Protein AF-A0A0Q4P9Y4-F1 (afdb_monomer_lite)

Sequence (167 aa):
MKIGKALPISEVATLMKESERWCYNQEGEGCAWSDIYLDVTDTSATFEIGNAWDDEVNVLFTDQGTFEDNRFICESTIDWLPTLRATRRDDGMPIGGRELWAIRSQMSGNTGPTDCFDYVLKSSDEAAETITLLQRKWTDGATNEAQDATVTIHFDPASAAALTWYF

pLDDT: mean 93.13, std 7.93, range [56.91, 98.62]

Foldseek 3Di:
DDAQDWAQVQVVLVLLVQFQKKAWQDDPLAGQKIWRWDDGDPFKTKIKIWAAPDPWKIKIWIWMFTHPPSFKTKTDLDFRLVRIWMATPPPRHTDDDPRSVVVSVVDDTPPDDIKMWIWGWHDADVVQQKTKIWIFIDDPHDTDPVPIIIMITHNDNVSNVSHDYDD

Secondary structure (DSSP, 8-state):
--TTSEEPHHHHHHHHHH-SEEEET-BTTEESEEEEEEEE-SSEEEEEEEEE-SSSEEEEEEEEEEEETTTEEEE-----GGG-EEEETTT-PEE-HHHHHHHHHHS--S-SPPPEEEEEEEEEETTTTEEEEEEEEEETTEE-GGG-EEEEEE-SHHHHHH-EE--

Structure (mmCIF, N/CA/C/O backbone):
data_AF-A0A0Q4P9Y4-F1
#
_entry.id   AF-A0A0Q4P9Y4-F1
#
loop_
_atom_site.group_PDB
_atom_site.id
_atom_site.type_symbol
_atom_site.label_atom_id
_atom_site.label_alt_id
_atom_site.label_comp_id
_atom_site.label_asym_id
_atom_site.label_entity_id
_atom_site.label_seq_id
_atom_site.pdbx_PDB_ins_code
_atom_site.Cartn_x
_atom_site.Cartn_y
_atom_site.Cartn_z
_atom_site.occupancy
_atom_site.B_iso_or_equiv
_atom_site.auth_seq_id
_atom_site.auth_comp_id
_atom_site.auth_asym_id
_atom_site.auth_atom_id
_atom_site.pdbx_PDB_model_num
ATOM 1 N N . MET A 1 1 ? -11.082 -7.560 15.789 1.00 80.06 1 MET A N 1
ATOM 2 C CA . MET A 1 1 ? -11.756 -6.942 14.627 1.00 80.06 1 MET A CA 1
ATOM 3 C C . MET A 1 1 ? -13.175 -7.491 14.429 1.00 80.06 1 MET A C 1
ATOM 5 O O . MET A 1 1 ? -13.404 -8.672 14.666 1.00 80.06 1 MET A O 1
ATOM 9 N N . LYS A 1 2 ? -14.142 -6.652 14.022 1.00 86.06 2 LYS A N 1
ATOM 10 C CA . LYS A 1 2 ? -15.542 -7.052 13.754 1.00 86.06 2 LYS A CA 1
ATOM 11 C C . LYS A 1 2 ? -15.976 -6.579 12.367 1.00 86.06 2 LYS A C 1
ATOM 13 O O . LYS A 1 2 ? -15.830 -5.402 12.057 1.00 86.06 2 LYS A O 1
ATOM 18 N N . ILE A 1 3 ? -16.556 -7.479 11.573 1.00 93.31 3 ILE A N 1
ATOM 19 C CA . ILE A 1 3 ? -17.045 -7.171 10.221 1.00 93.31 3 ILE A CA 1
ATOM 20 C C . ILE A 1 3 ? -18.073 -6.030 10.254 1.00 93.31 3 ILE A C 1
ATOM 22 O O . ILE A 1 3 ? -18.945 -5.971 11.129 1.00 93.31 3 ILE A O 1
ATOM 26 N N . GLY A 1 4 ? -17.958 -5.115 9.290 1.00 92.19 4 GLY A N 1
ATOM 27 C CA . GLY A 1 4 ? -18.830 -3.956 9.114 1.00 92.19 4 GLY A CA 1
ATOM 28 C C . GLY A 1 4 ? -18.589 -2.829 10.119 1.00 92.19 4 GLY A C 1
ATOM 29 O O . GLY A 1 4 ? -19.385 -1.892 10.184 1.00 92.19 4 GLY A O 1
ATOM 30 N N . LYS A 1 5 ? -17.530 -2.909 10.930 1.00 91.44 5 LYS A N 1
ATOM 31 C CA . LYS A 1 5 ? -17.136 -1.846 11.857 1.00 91.44 5 LYS A CA 1
ATOM 32 C C . LYS A 1 5 ? -15.832 -1.204 11.414 1.00 91.44 5 LYS A C 1
ATOM 34 O O . LYS A 1 5 ? -14.936 -1.891 10.930 1.00 91.44 5 LYS A O 1
ATOM 39 N N . ALA A 1 6 ? -15.772 0.115 11.593 1.00 94.38 6 ALA A N 1
ATOM 40 C CA . ALA A 1 6 ? -14.529 0.853 11.471 1.00 94.38 6 ALA A CA 1
ATOM 41 C C . ALA A 1 6 ? -13.528 0.304 12.493 1.00 94.38 6 ALA A C 1
ATOM 43 O O . ALA A 1 6 ? -13.894 0.065 13.650 1.00 94.38 6 ALA A O 1
ATOM 44 N N . LEU A 1 7 ? -12.308 0.061 12.038 1.00 96.75 7 LEU A N 1
ATOM 45 C CA . LEU A 1 7 ? -11.206 -0.382 12.869 1.00 96.75 7 LEU A CA 1
ATOM 46 C C . LEU A 1 7 ? -10.507 0.840 13.472 1.00 96.75 7 LEU A C 1
ATOM 48 O O . LEU A 1 7 ? -10.358 1.852 12.784 1.00 96.75 7 LEU A O 1
ATOM 52 N N . PRO A 1 8 ? -10.066 0.764 14.737 1.00 97.12 8 PRO A N 1
ATOM 53 C CA . PRO A 1 8 ? -9.105 1.722 15.259 1.00 97.12 8 PRO A CA 1
ATOM 54 C C . PRO A 1 8 ? -7.832 1.697 14.412 1.00 97.12 8 PRO A C 1
ATOM 56 O O . PRO A 1 8 ? -7.373 0.614 14.042 1.00 97.12 8 PRO A O 1
ATOM 59 N N . ILE A 1 9 ? -7.230 2.857 14.146 1.00 97.56 9 ILE A N 1
ATOM 60 C CA . ILE A 1 9 ? -6.011 2.915 13.325 1.00 97.56 9 ILE A CA 1
ATOM 61 C C . ILE A 1 9 ? -4.857 2.138 13.966 1.00 97.56 9 ILE A C 1
ATOM 63 O O . ILE A 1 9 ? -4.016 1.618 13.251 1.00 97.56 9 ILE A O 1
ATOM 67 N N . SER A 1 10 ? -4.846 1.963 15.291 1.00 95.88 10 SER A N 1
ATOM 68 C CA . SER A 1 10 ? -3.874 1.099 15.964 1.00 95.88 10 SER A CA 1
ATOM 69 C C . SER A 1 10 ? -4.015 -0.385 15.597 1.00 95.88 10 SER A C 1
ATOM 71 O O . SER A 1 10 ? -3.003 -1.069 15.472 1.00 95.88 10 SER A O 1
ATOM 73 N N . GLU A 1 11 ? -5.238 -0.889 15.383 1.00 97.06 11 GLU A N 1
ATOM 74 C CA . GLU A 1 11 ? -5.454 -2.254 14.872 1.00 97.06 11 GLU A CA 1
ATOM 75 C C . GLU A 1 11 ? -5.018 -2.345 13.405 1.00 97.06 11 GLU A C 1
ATOM 77 O O . GLU A 1 11 ? -4.380 -3.316 13.009 1.00 97.06 11 GLU A O 1
ATOM 82 N N . VAL A 1 12 ? -5.311 -1.312 12.610 1.00 97.94 12 VAL A N 1
ATOM 83 C CA . VAL A 1 12 ? -4.866 -1.221 11.211 1.00 97.94 12 VAL A CA 1
ATOM 84 C C . VAL A 1 12 ? -3.337 -1.172 11.129 1.00 97.94 12 VAL A C 1
ATOM 86 O O . VAL A 1 12 ? -2.758 -1.862 10.301 1.00 97.94 12 VAL A O 1
ATOM 89 N N . ALA A 1 13 ? -2.671 -0.450 12.031 1.00 97.75 13 ALA A N 1
ATOM 90 C CA . ALA A 1 13 ? -1.216 -0.377 12.118 1.00 97.75 13 ALA A CA 1
ATOM 91 C C . ALA A 1 13 ? -0.579 -1.742 12.412 1.00 97.75 13 ALA A C 1
ATOM 93 O O . ALA A 1 13 ? 0.516 -2.019 11.932 1.00 97.75 13 ALA A O 1
ATOM 94 N N . THR A 1 14 ? -1.252 -2.623 13.161 1.00 97.69 14 THR A N 1
ATOM 95 C CA . THR A 1 14 ? -0.818 -4.023 13.277 1.00 97.69 14 THR A CA 1
ATOM 96 C C . THR A 1 14 ? -0.900 -4.734 11.930 1.00 97.69 14 THR A C 1
ATOM 98 O O . THR A 1 14 ? 0.054 -5.398 11.550 1.00 97.69 14 THR A O 1
ATOM 101 N N . LEU A 1 15 ? -1.986 -4.559 11.170 1.00 97.94 15 LEU A N 1
ATOM 102 C CA . LEU A 1 15 ? -2.095 -5.156 9.834 1.00 97.94 15 LEU A CA 1
ATOM 103 C C . LEU A 1 15 ? -1.012 -4.630 8.885 1.00 97.94 15 LEU A C 1
ATOM 105 O O . LEU A 1 15 ? -0.429 -5.418 8.157 1.00 97.94 15 LEU A O 1
ATOM 109 N N . MET A 1 16 ? -0.714 -3.329 8.933 1.00 98.31 16 MET A N 1
ATOM 110 C CA . MET A 1 16 ? 0.356 -2.702 8.149 1.00 98.31 16 MET A CA 1
ATOM 111 C C . MET A 1 16 ? 1.725 -3.331 8.447 1.00 98.31 16 MET A C 1
ATOM 113 O O . MET A 1 16 ? 2.488 -3.591 7.526 1.00 98.31 16 MET A O 1
ATOM 117 N N . LYS A 1 17 ? 2.034 -3.591 9.726 1.00 98.06 17 LYS A N 1
ATOM 118 C CA . LYS A 1 17 ? 3.319 -4.172 10.162 1.00 98.06 17 LYS A CA 1
ATOM 119 C C . LYS A 1 17 ? 3.520 -5.616 9.717 1.00 98.06 17 LYS A C 1
ATOM 121 O O . LYS A 1 17 ? 4.647 -6.009 9.450 1.00 98.06 17 LYS A O 1
ATOM 126 N N . GLU A 1 18 ? 2.446 -6.396 9.711 1.00 97.31 18 GLU A N 1
ATOM 127 C CA . GLU A 1 18 ? 2.510 -7.843 9.485 1.00 97.31 18 GLU A CA 1
ATOM 128 C C . GLU A 1 18 ? 2.240 -8.226 8.023 1.00 97.31 18 GLU A C 1
ATOM 130 O O . GLU A 1 18 ? 2.424 -9.377 7.646 1.00 97.31 18 GLU A O 1
ATOM 135 N N . SER A 1 19 ? 1.759 -7.291 7.201 1.00 98.06 19 SER A N 1
ATOM 136 C CA . SER A 1 19 ? 1.422 -7.550 5.802 1.00 98.06 19 SER A CA 1
ATOM 137 C C . SER A 1 19 ? 2.633 -7.502 4.883 1.00 98.06 19 SER A C 1
ATOM 139 O O . SER A 1 19 ? 3.489 -6.632 5.024 1.00 98.06 19 SER A O 1
ATOM 141 N N . GLU A 1 20 ? 2.602 -8.330 3.846 1.00 98.38 20 GLU A N 1
ATOM 142 C CA . GLU A 1 20 ? 3.558 -8.282 2.741 1.00 98.38 20 GLU A CA 1
ATOM 143 C C . GLU A 1 20 ? 3.158 -7.221 1.709 1.00 98.38 20 GLU A C 1
ATOM 145 O O . GLU A 1 20 ? 4.003 -6.491 1.191 1.00 98.38 20 GLU A O 1
ATOM 150 N N . ARG A 1 21 ? 1.856 -7.114 1.398 1.00 98.38 21 ARG A N 1
ATOM 151 C CA . ARG A 1 21 ? 1.352 -6.149 0.411 1.00 98.38 21 ARG A CA 1
ATOM 152 C C . ARG A 1 21 ? -0.133 -5.863 0.565 1.00 98.38 21 ARG A C 1
ATOM 154 O O . ARG A 1 21 ? -0.930 -6.756 0.848 1.00 98.38 21 ARG A O 1
ATOM 161 N N . TRP A 1 22 ? -0.511 -4.617 0.318 1.00 98.62 22 TRP A N 1
ATOM 162 C CA . TRP A 1 22 ? -1.899 -4.173 0.233 1.00 98.62 22 TRP A CA 1
ATOM 163 C C . TRP A 1 22 ? -2.245 -3.959 -1.235 1.00 98.62 22 TRP A C 1
ATOM 165 O O . TRP A 1 22 ? -1.566 -3.202 -1.918 1.00 98.62 22 TRP A O 1
ATOM 175 N N . CYS A 1 23 ? -3.274 -4.638 -1.731 1.00 98.56 23 CYS A N 1
ATOM 176 C CA . CYS A 1 23 ? -3.737 -4.564 -3.112 1.00 98.56 23 CYS A CA 1
ATOM 177 C C . CYS A 1 23 ? -5.072 -3.824 -3.162 1.00 98.56 23 CYS A C 1
ATOM 179 O O . CYS A 1 23 ? -6.063 -4.270 -2.575 1.00 98.56 23 CYS A O 1
ATOM 181 N N . TYR A 1 24 ? -5.106 -2.692 -3.855 1.00 98.25 24 TYR A N 1
ATOM 182 C CA . TYR A 1 24 ? -6.295 -1.858 -3.944 1.00 98.25 24 TYR A CA 1
ATOM 183 C C . TYR A 1 24 ? -7.094 -2.183 -5.199 1.00 98.25 24 TYR A C 1
ATOM 185 O O . TYR A 1 24 ? -6.531 -2.326 -6.285 1.00 98.25 24 T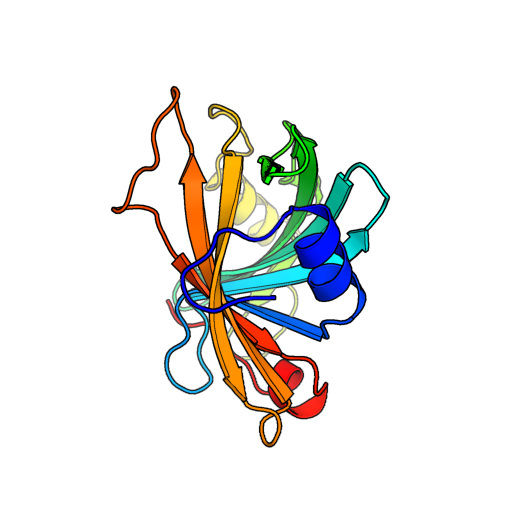YR A O 1
ATOM 193 N N . ASN A 1 25 ? -8.413 -2.281 -5.024 1.00 97.75 25 ASN A N 1
ATOM 194 C CA . ASN A 1 25 ? -9.392 -2.633 -6.052 1.00 97.75 25 ASN A CA 1
ATOM 195 C C . ASN A 1 25 ? -8.963 -3.869 -6.853 1.00 97.75 25 ASN A C 1
ATOM 197 O O . ASN A 1 25 ? -8.910 -3.855 -8.075 1.00 97.75 25 ASN A O 1
ATOM 201 N N . GLN A 1 26 ? -8.609 -4.933 -6.135 1.00 97.75 26 GLN A N 1
ATOM 202 C CA . GLN A 1 26 ? -8.062 -6.141 -6.735 1.00 97.75 26 GLN A CA 1
ATOM 203 C C . GLN A 1 26 ? -9.035 -6.822 -7.711 1.00 97.75 26 GLN A C 1
ATOM 205 O O . GLN A 1 26 ? -10.180 -7.117 -7.362 1.00 97.75 26 GLN A O 1
ATOM 210 N N . GLU A 1 27 ? -8.524 -7.181 -8.888 1.00 96.69 27 GLU A N 1
ATOM 211 C CA . GLU A 1 27 ? -9.189 -8.005 -9.896 1.00 96.69 27 GLU A CA 1
ATOM 212 C C . GLU A 1 27 ? -8.314 -9.222 -10.231 1.00 96.69 27 GLU A C 1
ATOM 214 O O . GLU A 1 27 ? -7.328 -9.136 -10.965 1.00 96.69 27 GLU A O 1
ATOM 219 N N . GLY A 1 28 ? -8.653 -10.387 -9.670 1.00 94.62 28 GLY A N 1
ATOM 220 C CA . GLY A 1 28 ? -7.802 -11.575 -9.784 1.00 94.62 28 GLY A CA 1
ATOM 221 C C . GLY A 1 28 ? -6.443 -11.339 -9.119 1.00 94.62 28 GLY A C 1
ATOM 222 O O . GLY A 1 28 ? -6.386 -11.110 -7.915 1.00 94.62 28 GLY A O 1
ATOM 223 N N . GLU A 1 29 ? -5.362 -11.385 -9.895 1.00 95.00 29 GLU A N 1
ATOM 224 C CA . GLU A 1 29 ? -3.993 -11.075 -9.441 1.00 95.00 29 GLU A CA 1
ATOM 225 C C . GLU A 1 29 ? -3.572 -9.627 -9.767 1.00 95.00 29 GLU A C 1
ATOM 227 O O . GLU A 1 29 ? -2.421 -9.253 -9.557 1.00 95.00 29 GLU A O 1
ATOM 232 N N . GLY A 1 30 ? -4.471 -8.807 -10.318 1.00 96.56 30 GLY A N 1
ATOM 233 C CA . GLY A 1 30 ? -4.202 -7.411 -10.656 1.00 96.56 30 GLY A CA 1
ATOM 234 C C . GLY A 1 30 ? -4.649 -6.445 -9.559 1.00 96.56 30 GLY A C 1
ATOM 235 O O . GLY A 1 30 ? -5.759 -6.562 -9.050 1.00 96.56 30 GLY A O 1
ATOM 236 N N . CYS A 1 31 ? -3.816 -5.458 -9.244 1.00 97.94 31 CYS A N 1
ATOM 237 C CA . CYS A 1 31 ? -4.126 -4.326 -8.372 1.00 97.94 31 CYS A CA 1
ATOM 238 C C . CYS A 1 31 ? -4.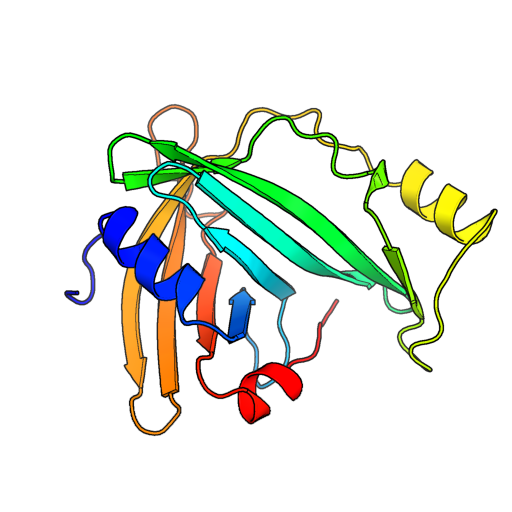211 -3.032 -9.188 1.00 97.94 31 CYS A C 1
ATOM 240 O O . CYS A 1 31 ? -3.378 -2.821 -10.074 1.00 97.94 31 CYS A O 1
ATOM 242 N N . ALA A 1 32 ? -5.128 -2.127 -8.839 1.00 96.88 32 ALA A N 1
ATOM 243 C CA . ALA A 1 32 ? -5.112 -0.764 -9.380 1.00 96.88 32 ALA A CA 1
ATOM 244 C C . ALA A 1 32 ? -3.846 -0.023 -8.920 1.00 96.88 32 ALA A C 1
ATOM 246 O O . ALA A 1 32 ? -3.122 0.587 -9.702 1.00 96.88 32 ALA A O 1
ATOM 247 N N . TRP A 1 33 ? -3.555 -0.132 -7.626 1.00 97.12 33 TRP A N 1
ATOM 248 C CA . TRP A 1 33 ? -2.295 0.250 -7.002 1.00 97.12 33 TRP A CA 1
ATOM 249 C C . TRP A 1 33 ? -2.053 -0.644 -5.791 1.00 97.12 33 TRP A C 1
ATOM 251 O O . TRP A 1 33 ? -2.914 -1.434 -5.388 1.00 97.12 33 TRP A O 1
ATOM 261 N N . SER A 1 34 ? -0.862 -0.552 -5.221 1.00 98.06 34 SER A N 1
ATOM 262 C CA . SER A 1 34 ? -0.505 -1.322 -4.043 1.00 98.06 34 SER A CA 1
ATOM 263 C C . SER A 1 34 ? 0.371 -0.545 -3.091 1.00 98.06 34 SER A C 1
ATOM 265 O O . SER A 1 34 ? 1.252 0.172 -3.564 1.00 98.06 34 SER A O 1
ATOM 267 N N . ASP A 1 35 ? 0.230 -0.842 -1.803 1.00 98.06 35 ASP A N 1
ATOM 268 C CA . ASP A 1 35 ? 1.111 -0.316 -0.768 1.00 98.06 35 ASP A CA 1
ATOM 269 C C . ASP A 1 35 ? 1.939 -1.436 -0.139 1.00 98.06 35 ASP A C 1
ATOM 271 O O . ASP A 1 35 ? 1.451 -2.549 0.094 1.00 98.06 35 ASP A O 1
ATOM 275 N N . ILE A 1 36 ? 3.190 -1.117 0.172 1.00 98.25 36 ILE A N 1
ATOM 276 C CA . ILE A 1 36 ? 4.064 -1.911 1.036 1.00 98.25 36 ILE A CA 1
ATOM 277 C C . ILE A 1 36 ? 4.507 -1.005 2.180 1.00 98.25 36 ILE A C 1
ATOM 279 O O . ILE A 1 36 ? 5.168 0.012 1.962 1.00 98.25 36 ILE A O 1
ATOM 283 N N . TYR A 1 37 ? 4.140 -1.359 3.409 1.00 97.94 37 TYR A N 1
ATOM 284 C CA . TYR A 1 37 ? 4.495 -0.578 4.589 1.00 97.94 37 TYR A CA 1
ATOM 285 C C . TYR A 1 37 ? 5.945 -0.857 4.992 1.00 97.94 37 TYR A C 1
ATOM 287 O O . TYR A 1 37 ? 6.323 -1.989 5.275 1.00 97.94 37 TYR A O 1
ATOM 295 N N . LEU A 1 38 ? 6.768 0.192 4.990 1.00 97.12 38 LEU A N 1
ATOM 296 C CA . LEU A 1 38 ? 8.218 0.111 5.189 1.00 97.12 38 LEU A CA 1
ATOM 297 C C . LEU A 1 38 ? 8.618 0.344 6.649 1.00 97.12 38 LEU A C 1
ATOM 299 O O . LEU A 1 38 ? 9.560 -0.268 7.146 1.00 97.12 38 LEU A O 1
ATOM 303 N N . ASP A 1 39 ? 7.918 1.258 7.319 1.00 97.75 39 ASP A N 1
ATOM 304 C CA . ASP A 1 39 ? 8.089 1.557 8.739 1.00 97.75 39 ASP A CA 1
ATOM 305 C C . ASP A 1 39 ? 6.753 2.019 9.320 1.00 97.75 39 ASP A C 1
ATOM 307 O O . ASP A 1 39 ? 6.082 2.876 8.744 1.00 97.75 39 ASP A O 1
ATOM 311 N N . VAL A 1 40 ? 6.356 1.460 10.459 1.00 97.88 40 VAL A N 1
ATOM 312 C CA . VAL A 1 40 ? 5.091 1.788 11.122 1.00 97.88 40 VAL A CA 1
ATOM 313 C C . VAL A 1 40 ? 5.370 2.019 12.599 1.00 97.88 40 VAL A C 1
ATOM 315 O O . VAL A 1 40 ? 5.740 1.107 13.343 1.00 97.88 40 VAL A O 1
ATOM 318 N N . THR A 1 41 ? 5.149 3.248 13.042 1.00 96.56 41 THR A N 1
ATOM 319 C CA . THR A 1 41 ? 5.303 3.656 14.438 1.00 96.56 41 THR A CA 1
ATOM 320 C C . THR A 1 41 ? 3.947 3.654 15.148 1.00 96.56 41 THR A C 1
ATOM 322 O O . THR A 1 41 ? 2.950 3.163 14.620 1.00 96.56 41 THR A O 1
ATOM 325 N N . ASP A 1 42 ? 3.892 4.193 16.365 1.00 94.38 42 ASP A N 1
ATOM 326 C CA . ASP A 1 42 ? 2.627 4.375 17.084 1.00 94.38 42 ASP A CA 1
ATOM 327 C C . ASP A 1 42 ? 1.808 5.561 16.546 1.00 94.38 42 ASP A C 1
ATOM 329 O O . ASP A 1 42 ? 0.624 5.680 16.853 1.00 94.38 42 ASP A O 1
ATOM 333 N N . THR A 1 43 ? 2.424 6.448 15.756 1.00 95.75 43 THR A N 1
ATOM 334 C CA . THR A 1 43 ? 1.807 7.706 15.304 1.00 95.75 43 THR A CA 1
ATOM 335 C C . THR A 1 43 ? 1.878 7.926 13.799 1.00 95.75 43 THR A C 1
ATOM 337 O O . THR A 1 43 ? 1.392 8.944 13.319 1.00 95.75 43 THR A O 1
ATOM 340 N N . SER A 1 44 ? 2.523 7.046 13.041 1.00 96.50 44 SER A N 1
ATOM 341 C CA . SER A 1 44 ? 2.711 7.232 11.603 1.00 96.50 44 SER A CA 1
ATOM 342 C C . SER A 1 44 ? 3.066 5.933 10.897 1.00 96.50 44 SER A C 1
ATOM 344 O O . SER A 1 44 ? 3.505 4.968 11.525 1.00 96.50 44 SER A O 1
ATOM 346 N N . ALA A 1 45 ? 2.939 5.950 9.576 1.00 97.50 45 ALA A N 1
ATOM 347 C CA . ALA A 1 45 ? 3.436 4.909 8.697 1.00 97.50 45 ALA A CA 1
ATOM 348 C C . ALA A 1 45 ? 4.131 5.528 7.482 1.00 97.50 45 ALA A C 1
ATOM 350 O O . ALA A 1 45 ? 3.643 6.506 6.922 1.00 97.50 45 ALA A O 1
ATOM 351 N N . THR A 1 46 ? 5.251 4.942 7.077 1.00 96.88 46 THR A N 1
ATOM 352 C CA . THR A 1 46 ? 5.932 5.200 5.805 1.00 96.88 46 THR A CA 1
ATOM 353 C C . THR A 1 46 ? 5.702 3.998 4.904 1.00 96.88 46 THR A C 1
ATOM 355 O O . THR A 1 46 ? 5.890 2.860 5.341 1.00 96.88 46 THR A O 1
ATOM 358 N N . PHE A 1 47 ? 5.302 4.230 3.661 1.00 96.81 47 PHE A N 1
ATOM 359 C CA . PHE A 1 47 ? 4.920 3.167 2.738 1.00 96.81 47 PHE A CA 1
ATOM 360 C C . PHE A 1 47 ? 5.359 3.476 1.310 1.00 96.81 47 PHE A C 1
ATOM 362 O O . PHE A 1 47 ? 5.490 4.629 0.908 1.00 96.81 47 PHE A O 1
ATOM 369 N N . GLU A 1 48 ? 5.640 2.425 0.551 1.00 97.00 48 GLU A N 1
ATOM 370 C CA . GLU A 1 48 ? 5.873 2.492 -0.885 1.00 97.00 48 GLU A CA 1
ATOM 371 C C . GLU A 1 48 ? 4.554 2.243 -1.611 1.00 97.00 48 GLU A C 1
ATOM 373 O O . GLU A 1 48 ? 3.957 1.185 -1.434 1.00 97.00 48 GLU A O 1
ATOM 378 N N . ILE A 1 49 ? 4.134 3.201 -2.433 1.00 95.88 49 ILE A N 1
ATOM 379 C CA . ILE A 1 49 ? 3.018 3.058 -3.364 1.00 95.88 49 ILE A CA 1
ATOM 380 C C . ILE A 1 49 ? 3.587 2.629 -4.712 1.00 95.88 49 ILE A C 1
ATOM 382 O O . ILE A 1 49 ? 4.585 3.186 -5.178 1.00 95.88 49 ILE A O 1
ATOM 386 N N . GLY A 1 50 ? 2.940 1.663 -5.359 1.00 96.31 50 GLY A N 1
ATOM 387 C CA . GLY A 1 50 ? 3.233 1.283 -6.736 1.00 96.31 50 GLY A CA 1
ATOM 388 C C . GLY A 1 50 ? 1.975 1.080 -7.570 1.00 96.31 50 GLY A C 1
ATOM 389 O O . GLY A 1 50 ? 0.976 0.559 -7.071 1.00 96.31 50 GLY A O 1
ATOM 390 N N . ASN A 1 51 ? 2.034 1.469 -8.843 1.00 95.81 51 ASN A N 1
ATOM 391 C CA . ASN A 1 51 ? 0.944 1.314 -9.807 1.00 95.81 51 ASN A CA 1
ATOM 392 C C . ASN A 1 51 ? 1.451 1.295 -11.259 1.00 95.81 51 ASN A C 1
ATOM 394 O O . ASN A 1 51 ? 2.588 1.683 -11.552 1.00 95.81 51 ASN A O 1
ATOM 398 N N . ALA A 1 52 ? 0.578 0.881 -12.181 1.00 95.62 52 ALA A N 1
ATOM 399 C CA . ALA A 1 52 ? 0.768 1.133 -13.605 1.00 95.62 52 ALA A CA 1
ATOM 400 C C . ALA A 1 52 ? 0.521 2.625 -13.872 1.00 95.62 52 ALA A C 1
ATOM 402 O O . ALA A 1 52 ? -0.546 3.142 -13.538 1.00 95.62 52 ALA A O 1
ATOM 403 N N . TRP A 1 53 ? 1.510 3.333 -14.415 1.00 93.50 53 TRP A N 1
ATOM 404 C CA . TRP A 1 53 ? 1.341 4.732 -14.815 1.00 93.50 53 TRP A CA 1
ATOM 405 C C . TRP A 1 53 ? 0.631 4.843 -16.161 1.00 93.50 53 TRP A C 1
ATOM 407 O O . TRP A 1 53 ? -0.239 5.691 -16.334 1.00 93.50 53 TRP A O 1
ATOM 417 N N . ASP A 1 54 ? 1.015 3.971 -17.087 1.00 93.25 54 ASP A N 1
ATOM 418 C CA . ASP A 1 54 ? 0.414 3.782 -18.399 1.00 93.25 54 ASP A CA 1
ATOM 419 C C . ASP A 1 54 ? 0.651 2.332 -18.867 1.00 93.25 54 ASP A C 1
ATOM 421 O O . ASP A 1 54 ? 1.113 1.477 -18.101 1.00 93.25 54 ASP A O 1
ATOM 425 N N . ASP A 1 55 ? 0.333 2.047 -20.131 1.00 93.81 55 ASP A N 1
ATOM 426 C CA . ASP A 1 55 ? 0.503 0.724 -20.739 1.00 93.81 55 ASP A CA 1
ATOM 427 C C . ASP A 1 55 ? 1.970 0.245 -20.775 1.00 93.81 55 ASP A C 1
ATOM 429 O O . ASP A 1 55 ? 2.224 -0.962 -20.827 1.00 93.81 55 ASP A O 1
ATOM 433 N N . GLU A 1 56 ? 2.942 1.160 -20.721 1.00 95.62 56 GLU A N 1
ATOM 434 C CA . GLU A 1 56 ? 4.373 0.892 -20.901 1.00 95.62 56 GLU A CA 1
ATOM 435 C C . GLU A 1 56 ? 5.177 1.001 -19.595 1.00 95.62 56 GLU A C 1
ATOM 437 O O . GLU A 1 56 ? 6.229 0.368 -19.461 1.00 95.62 56 GLU A O 1
ATOM 442 N N . VAL A 1 57 ? 4.695 1.770 -18.616 1.00 96.75 57 VAL A N 1
ATOM 443 C CA . VAL A 1 57 ? 5.471 2.193 -17.448 1.00 96.75 57 VAL A CA 1
ATOM 444 C C . VAL A 1 57 ? 4.778 1.840 -16.137 1.00 96.75 57 VAL A C 1
ATOM 446 O O . VAL A 1 57 ? 3.612 2.152 -15.903 1.00 96.75 57 VAL A O 1
ATOM 449 N N . ASN A 1 58 ? 5.548 1.254 -15.224 1.00 97.06 58 ASN A N 1
ATOM 450 C CA . ASN A 1 58 ? 5.216 1.186 -13.807 1.00 97.06 58 ASN A CA 1
ATOM 451 C C . ASN A 1 58 ? 5.944 2.282 -13.044 1.00 97.06 58 ASN A C 1
ATOM 453 O O . ASN A 1 58 ? 7.093 2.608 -13.355 1.00 97.06 58 ASN A O 1
ATOM 457 N N . VAL A 1 59 ? 5.307 2.787 -11.995 1.00 96.25 59 VAL A N 1
ATOM 458 C CA . VAL A 1 59 ? 5.898 3.764 -11.083 1.00 96.25 59 VAL A CA 1
ATOM 459 C C . VAL A 1 59 ? 5.820 3.276 -9.648 1.00 96.25 59 VAL A C 1
ATOM 461 O O . VAL A 1 59 ? 4.873 2.593 -9.267 1.00 96.25 59 VAL A O 1
ATOM 464 N N . LEU A 1 60 ? 6.840 3.628 -8.864 1.00 96.38 60 LEU A N 1
ATOM 465 C CA . LEU A 1 60 ? 6.887 3.396 -7.426 1.00 96.38 60 LEU A CA 1
ATOM 466 C C . LEU A 1 60 ? 7.429 4.635 -6.722 1.00 96.38 60 LEU A C 1
ATOM 468 O O . LEU A 1 60 ? 8.432 5.203 -7.158 1.00 96.38 60 LEU A O 1
ATOM 472 N N . PHE A 1 61 ? 6.831 5.031 -5.611 1.00 94.94 61 PHE A N 1
ATOM 473 C CA . PHE A 1 61 ? 7.283 6.163 -4.804 1.00 94.94 61 PHE A CA 1
ATOM 474 C C . PHE A 1 61 ? 6.964 5.923 -3.333 1.00 94.94 61 PHE A C 1
ATOM 476 O O . PHE A 1 61 ? 6.145 5.078 -2.993 1.00 94.94 61 PHE A O 1
ATOM 483 N N . THR A 1 62 ? 7.658 6.627 -2.449 1.00 94.69 62 THR A N 1
ATOM 484 C CA . THR A 1 62 ? 7.440 6.537 -1.008 1.00 94.69 62 THR A CA 1
ATOM 485 C C . THR A 1 62 ? 6.608 7.718 -0.548 1.00 94.69 62 THR A C 1
ATOM 487 O O . THR A 1 62 ? 6.934 8.862 -0.866 1.00 94.69 62 THR A O 1
ATOM 490 N N . ASP A 1 63 ? 5.583 7.422 0.238 1.00 92.50 63 ASP A N 1
ATOM 491 C CA . ASP A 1 63 ? 4.767 8.402 0.938 1.00 92.50 63 ASP A CA 1
ATOM 492 C C . ASP A 1 63 ? 4.726 8.085 2.442 1.00 92.50 63 ASP A C 1
ATOM 494 O O . ASP A 1 63 ? 5.273 7.085 2.926 1.00 92.50 63 ASP A O 1
ATOM 498 N N . GLN A 1 64 ? 4.121 8.982 3.206 1.00 93.88 64 GLN A N 1
ATOM 499 C CA . GLN A 1 64 ? 3.990 8.883 4.643 1.00 93.88 64 GLN A CA 1
ATOM 500 C C . GLN A 1 64 ? 2.613 9.374 5.080 1.00 93.88 64 GLN A C 1
ATOM 502 O O . GLN A 1 64 ? 2.125 10.395 4.605 1.00 93.88 64 GLN A O 1
ATOM 507 N N . GLY A 1 65 ? 2.029 8.698 6.065 1.00 93.75 65 GLY A N 1
ATOM 508 C CA . GLY A 1 65 ? 0.807 9.124 6.734 1.00 93.75 65 GLY A CA 1
ATOM 509 C C . GLY A 1 65 ? 0.978 9.246 8.247 1.00 93.75 65 GLY A C 1
ATOM 510 O O . GLY A 1 65 ? 1.758 8.516 8.862 1.00 93.75 65 GLY A O 1
ATOM 511 N N . THR A 1 66 ? 0.239 10.171 8.855 1.00 95.44 66 THR A N 1
ATOM 512 C CA . THR A 1 66 ? 0.160 10.365 10.312 1.00 95.44 66 THR A CA 1
ATOM 513 C C . THR A 1 66 ? -1.134 9.764 10.842 1.00 95.44 66 THR A C 1
ATOM 515 O O . THR A 1 66 ? -2.181 9.881 10.213 1.00 95.44 66 THR A O 1
ATOM 518 N N . PHE A 1 67 ? -1.074 9.107 11.996 1.00 96.06 67 PHE A N 1
ATOM 519 C CA . PHE A 1 67 ? -2.246 8.544 12.653 1.00 96.06 67 PHE A CA 1
ATOM 520 C C . PHE A 1 67 ? -2.945 9.595 13.511 1.00 96.06 67 PHE A C 1
ATOM 522 O O . PHE A 1 67 ? -2.331 10.196 14.393 1.00 96.06 67 PHE A O 1
ATOM 529 N N . GLU A 1 68 ? -4.247 9.770 13.296 1.00 94.44 68 GLU A N 1
ATOM 530 C CA . GLU A 1 68 ? -5.059 10.775 13.984 1.00 94.44 68 GLU A CA 1
ATOM 531 C C . GLU A 1 68 ? -6.293 10.156 14.644 1.00 94.44 68 GLU A C 1
ATOM 533 O O . GLU A 1 68 ? -6.912 9.226 14.116 1.00 94.44 68 GLU A O 1
ATOM 538 N N . ASP A 1 69 ? -6.639 10.662 15.832 1.00 93.69 69 ASP A N 1
ATOM 539 C CA . ASP A 1 69 ? -7.838 10.302 16.606 1.00 93.69 69 ASP A CA 1
ATOM 540 C C . ASP A 1 69 ? -8.054 8.793 16.825 1.00 93.69 69 ASP A C 1
ATOM 542 O O . ASP A 1 69 ? -9.175 8.324 17.038 1.00 93.69 69 ASP A O 1
ATOM 546 N N . ASN A 1 70 ? -6.969 8.012 16.762 1.00 95.19 70 ASN A N 1
ATOM 547 C CA . ASN A 1 70 ? -6.986 6.550 16.725 1.00 95.19 70 ASN A CA 1
ATOM 548 C C . ASN A 1 70 ? -7.956 5.973 15.669 1.00 95.19 70 ASN A C 1
ATOM 550 O O . ASN A 1 70 ? -8.530 4.895 15.842 1.00 95.19 70 ASN A O 1
ATOM 554 N N . ARG A 1 71 ? -8.179 6.708 14.582 1.00 94.31 71 ARG A N 1
ATOM 555 C CA . ARG A 1 71 ? -9.192 6.395 13.576 1.00 94.31 71 ARG A CA 1
ATOM 556 C C . ARG A 1 71 ? -8.666 6.529 12.159 1.00 94.31 71 ARG A C 1
ATOM 558 O O . ARG A 1 71 ? -9.013 5.695 11.329 1.00 94.31 71 ARG A O 1
ATOM 565 N N . PHE A 1 72 ? -7.866 7.554 11.900 1.00 95.19 72 PHE A N 1
ATOM 566 C CA . PHE A 1 72 ? -7.444 7.899 10.553 1.00 95.19 72 PHE A CA 1
ATOM 567 C C . PHE A 1 72 ? -5.948 7.693 10.362 1.00 95.19 72 PHE A C 1
ATOM 569 O O . PHE A 1 72 ? -5.177 7.883 11.301 1.00 95.19 72 PHE A O 1
ATOM 576 N N . ILE A 1 73 ? -5.552 7.372 9.134 1.00 95.44 73 ILE A N 1
ATOM 577 C CA . ILE A 1 73 ? -4.241 7.734 8.595 1.00 95.44 73 ILE A CA 1
ATOM 578 C C . ILE A 1 73 ? -4.448 8.909 7.641 1.00 95.44 73 ILE A C 1
ATOM 580 O O . ILE A 1 73 ? -5.295 8.834 6.756 1.00 95.44 73 ILE A O 1
ATOM 584 N N . CYS A 1 74 ? -3.708 9.990 7.842 1.00 93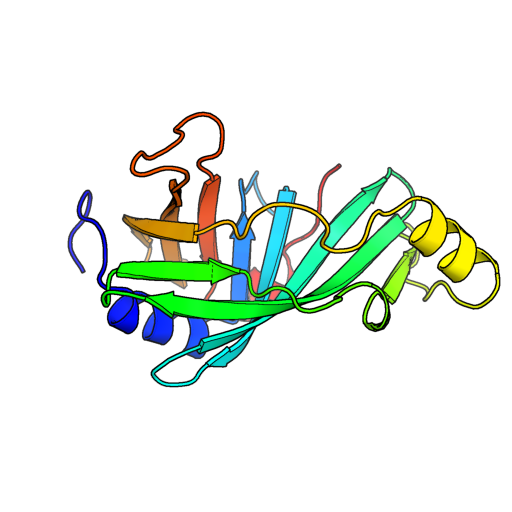.38 74 CYS A N 1
ATOM 585 C CA . CYS A 1 74 ? -3.752 11.185 7.010 1.00 93.38 74 CYS A CA 1
ATOM 586 C C . CYS A 1 74 ? -2.432 11.341 6.266 1.00 93.38 74 CYS A C 1
ATOM 588 O O . CYS A 1 74 ? -1.379 11.403 6.905 1.00 93.38 74 CYS A O 1
ATOM 590 N N . GLU A 1 75 ? -2.483 11.383 4.936 1.00 88.75 75 GLU A N 1
ATOM 591 C CA . GLU A 1 75 ? -1.312 11.573 4.083 1.00 88.75 75 GLU A CA 1
ATOM 592 C C . GLU A 1 75 ? -0.599 12.881 4.425 1.00 88.75 75 GLU A C 1
ATOM 594 O O . GLU A 1 75 ? -1.183 13.960 4.573 1.00 88.75 75 GLU A O 1
ATOM 599 N N . SER A 1 76 ? 0.707 12.775 4.605 1.00 80.94 76 SER A N 1
ATOM 600 C CA . SER A 1 76 ? 1.546 13.906 4.952 1.00 80.94 76 SER A CA 1
ATOM 601 C C . SER A 1 76 ? 1.843 14.758 3.719 1.00 80.94 76 SER A C 1
ATOM 603 O O . SER A 1 76 ? 1.746 14.321 2.577 1.00 80.94 76 SER A O 1
ATOM 605 N N . THR A 1 77 ? 2.276 15.997 3.938 1.00 71.31 77 THR A N 1
ATOM 606 C CA . THR A 1 77 ? 2.692 16.898 2.854 1.00 71.31 77 THR A CA 1
ATOM 607 C C . THR A 1 77 ? 4.105 16.585 2.344 1.00 71.31 77 THR A C 1
ATOM 609 O O . THR A 1 77 ? 4.822 17.506 1.943 1.00 71.31 77 THR A O 1
ATOM 612 N N . ILE A 1 78 ? 4.573 15.336 2.451 1.00 76.69 78 ILE A N 1
ATOM 613 C CA . ILE A 1 78 ? 5.896 14.968 1.950 1.00 76.69 78 ILE A CA 1
ATOM 614 C C . ILE A 1 78 ? 5.897 15.094 0.427 1.00 76.69 78 ILE A C 1
ATOM 616 O O . ILE A 1 78 ? 4.965 14.678 -0.262 1.00 76.69 78 ILE A O 1
ATOM 620 N N . ASP A 1 79 ? 6.959 15.693 -0.108 1.00 82.38 79 ASP A N 1
ATOM 621 C CA . ASP A 1 79 ? 7.195 15.646 -1.543 1.00 82.38 79 ASP A CA 1
ATOM 622 C C . ASP A 1 79 ? 7.720 14.250 -1.885 1.00 82.38 79 ASP A C 1
ATOM 624 O O . ASP A 1 79 ? 8.888 13.935 -1.644 1.00 82.38 79 ASP A O 1
ATOM 628 N N . TRP A 1 80 ? 6.836 13.395 -2.397 1.00 88.38 80 TRP A N 1
ATOM 629 C CA . TRP A 1 80 ? 7.161 12.034 -2.819 1.00 88.38 80 TRP A CA 1
ATOM 630 C C . TRP A 1 80 ? 7.897 12.000 -4.165 1.00 88.38 80 TRP A C 1
ATOM 632 O O . TRP A 1 80 ? 8.582 11.020 -4.474 1.00 88.38 80 TRP A O 1
ATOM 642 N N . LEU A 1 81 ? 7.831 13.070 -4.967 1.00 89.31 81 LEU A N 1
ATOM 643 C CA . LEU A 1 81 ? 8.369 13.107 -6.330 1.00 89.31 81 LEU A CA 1
ATOM 644 C C . LEU A 1 81 ? 9.879 12.795 -6.423 1.00 89.31 81 LEU A C 1
ATOM 646 O O . LEU A 1 81 ? 10.293 12.097 -7.358 1.00 89.31 81 LEU A O 1
ATOM 650 N N . PRO A 1 82 ? 10.740 13.223 -5.475 1.00 90.62 82 PRO A N 1
ATOM 651 C CA . PRO A 1 82 ? 12.146 12.831 -5.443 1.00 90.62 82 PRO A CA 1
ATOM 652 C C . PRO A 1 82 ? 12.366 11.319 -5.313 1.00 90.62 82 PRO A C 1
ATOM 654 O O . PRO A 1 82 ? 13.359 10.811 -5.846 1.00 90.62 82 PRO A O 1
ATOM 657 N N . THR A 1 83 ? 11.448 10.607 -4.653 1.00 93.06 83 THR A N 1
ATOM 658 C CA . THR A 1 83 ? 11.518 9.154 -4.412 1.00 93.06 83 THR A CA 1
ATOM 659 C C . THR A 1 83 ? 10.989 8.319 -5.581 1.00 93.06 83 THR A C 1
ATOM 661 O O . THR A 1 83 ? 11.233 7.112 -5.624 1.00 93.06 83 THR A O 1
ATOM 664 N N . LEU A 1 84 ? 10.324 8.959 -6.554 1.00 94.75 84 LEU A N 1
ATOM 665 C CA . LEU A 1 84 ? 9.745 8.293 -7.715 1.00 94.75 84 LEU A CA 1
ATOM 666 C C . LEU A 1 84 ? 10.802 7.504 -8.494 1.00 94.75 84 LEU A C 1
ATOM 668 O O . LEU A 1 84 ? 11.784 8.064 -9.001 1.00 94.75 84 LEU A O 1
ATOM 672 N N . ARG A 1 85 ? 10.542 6.211 -8.640 1.00 96.50 85 ARG A N 1
ATOM 673 C CA . ARG A 1 85 ? 11.219 5.259 -9.514 1.00 96.50 85 ARG A CA 1
ATOM 674 C C . ARG A 1 85 ? 10.234 4.802 -10.581 1.00 96.50 85 ARG A C 1
ATOM 676 O O . ARG A 1 85 ? 9.027 4.804 -10.356 1.00 96.50 85 ARG A O 1
ATOM 683 N N . ALA A 1 86 ? 10.762 4.401 -11.728 1.00 97.25 86 ALA A N 1
ATOM 684 C CA . ALA A 1 86 ? 9.962 3.855 -12.810 1.00 97.25 86 ALA A CA 1
ATOM 685 C C . ALA A 1 86 ? 10.659 2.649 -13.441 1.00 97.25 86 ALA A C 1
ATOM 687 O O . ALA A 1 86 ? 11.893 2.584 -13.479 1.00 97.25 86 ALA A O 1
ATOM 688 N N . THR A 1 87 ? 9.870 1.704 -13.935 1.00 98.00 87 THR A N 1
ATOM 689 C CA . THR A 1 87 ? 10.332 0.533 -14.685 1.00 98.00 87 THR A CA 1
ATOM 690 C C . THR A 1 87 ? 9.454 0.325 -15.908 1.00 98.00 87 THR A C 1
ATOM 692 O O . THR A 1 87 ? 8.287 0.717 -15.920 1.00 98.00 87 THR A O 1
ATOM 695 N N . ARG A 1 88 ? 10.011 -0.292 -16.948 1.00 97.12 88 ARG A N 1
ATOM 696 C CA . ARG A 1 88 ? 9.217 -0.723 -18.099 1.00 97.12 88 ARG A CA 1
ATOM 697 C C . ARG A 1 88 ? 8.390 -1.951 -17.748 1.00 97.12 88 ARG A C 1
ATOM 699 O O . ARG A 1 88 ? 8.838 -2.816 -16.994 1.00 97.12 88 ARG A O 1
ATOM 706 N N . ARG A 1 89 ? 7.182 -2.028 -18.294 1.00 95.00 89 ARG A N 1
ATOM 707 C CA . ARG A 1 89 ? 6.230 -3.115 -18.029 1.00 95.00 89 ARG A CA 1
ATOM 708 C C . ARG A 1 89 ? 6.548 -4.399 -18.788 1.00 95.00 89 ARG A C 1
ATOM 710 O O . ARG A 1 89 ? 6.194 -5.473 -18.315 1.00 95.00 89 ARG A O 1
ATOM 717 N N . ASP A 1 90 ? 7.207 -4.299 -19.937 1.00 95.38 90 ASP A N 1
ATOM 718 C CA . ASP A 1 90 ? 7.518 -5.439 -20.801 1.00 95.38 90 ASP A CA 1
ATOM 719 C C . ASP A 1 90 ? 8.691 -6.287 -20.288 1.00 95.38 90 ASP A C 1
ATOM 721 O O . ASP A 1 90 ? 8.646 -7.514 -20.370 1.00 95.38 90 ASP A O 1
ATOM 725 N N . ASP A 1 91 ? 9.728 -5.643 -19.752 1.00 95.06 91 ASP A N 1
ATOM 726 C CA . ASP A 1 91 ? 10.979 -6.293 -19.354 1.00 95.06 91 ASP A CA 1
ATOM 727 C C . ASP A 1 91 ? 11.411 -6.003 -17.904 1.00 95.06 91 ASP A C 1
ATOM 729 O O . ASP A 1 91 ? 12.379 -6.594 -17.418 1.00 95.06 91 ASP A O 1
ATOM 733 N N . GLY A 1 92 ? 10.702 -5.122 -17.191 1.00 94.38 92 GLY A N 1
ATOM 734 C CA . GLY A 1 92 ? 11.018 -4.734 -15.814 1.00 94.38 92 GLY A CA 1
ATOM 735 C C . GLY A 1 92 ? 12.253 -3.839 -15.675 1.00 94.38 92 GLY A C 1
ATOM 736 O O . GLY A 1 92 ? 12.672 -3.550 -14.550 1.00 94.38 92 GLY A O 1
ATOM 737 N N . MET A 1 93 ? 12.864 -3.393 -16.776 1.00 97.62 93 MET A N 1
ATOM 738 C CA . MET A 1 93 ? 14.103 -2.623 -16.733 1.00 97.62 93 MET A CA 1
ATOM 739 C C . MET A 1 93 ? 13.872 -1.227 -16.140 1.00 97.62 93 MET A C 1
ATOM 741 O O . MET A 1 93 ? 12.873 -0.572 -16.452 1.00 97.62 93 MET A O 1
ATOM 745 N N . PRO A 1 94 ? 14.798 -0.727 -15.301 1.00 97.94 94 PRO A N 1
ATOM 746 C CA . PRO A 1 94 ? 14.658 0.581 -14.677 1.00 97.94 94 PRO A CA 1
ATOM 747 C C . PRO A 1 94 ? 14.749 1.717 -15.699 1.00 97.94 94 PRO A C 1
ATOM 749 O O . PRO A 1 94 ? 15.631 1.739 -16.561 1.00 97.94 94 PRO A O 1
ATOM 752 N N . ILE A 1 95 ? 13.876 2.708 -15.535 1.00 97.94 95 ILE A N 1
ATOM 753 C CA . ILE A 1 95 ? 13.859 3.953 -16.301 1.00 97.94 95 ILE A CA 1
ATOM 754 C C . ILE A 1 95 ? 14.589 5.036 -15.498 1.00 97.94 95 ILE A C 1
ATOM 756 O O . ILE A 1 95 ? 14.326 5.253 -14.315 1.00 97.94 95 ILE A O 1
ATOM 760 N N . GLY A 1 96 ? 15.518 5.744 -16.144 1.00 96.56 96 GLY A N 1
ATOM 761 C CA . GLY A 1 96 ? 16.364 6.753 -15.502 1.00 96.56 96 GLY A CA 1
ATOM 762 C C . GLY A 1 96 ? 16.620 7.986 -16.370 1.00 96.56 96 GLY A C 1
ATOM 763 O O . GLY A 1 96 ? 16.075 8.146 -17.461 1.00 96.56 96 GLY A O 1
ATOM 764 N N . GLY A 1 97 ? 17.484 8.884 -15.887 1.00 96.25 97 GLY A N 1
ATOM 765 C CA . GLY A 1 97 ? 17.962 10.037 -16.655 1.00 96.25 97 GLY A CA 1
ATOM 766 C C . GLY A 1 97 ? 16.844 10.954 -17.169 1.00 96.25 97 GLY A C 1
ATOM 767 O O . GLY A 1 97 ? 15.955 11.352 -16.419 1.00 96.25 97 GLY A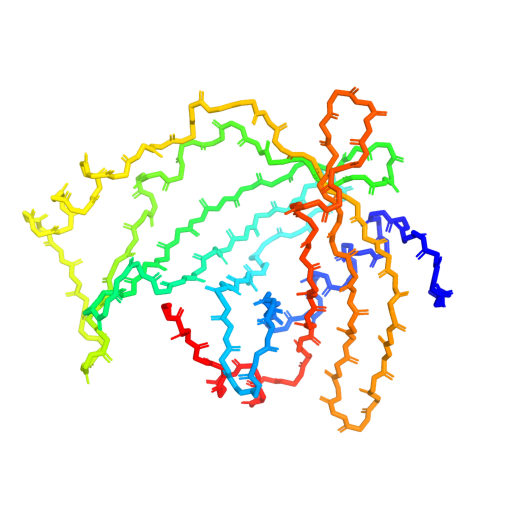 O 1
ATOM 768 N N . ARG A 1 98 ? 16.913 11.323 -18.456 1.00 96.75 98 ARG A N 1
ATOM 769 C CA . ARG A 1 98 ? 15.949 12.245 -19.089 1.00 96.75 98 ARG A CA 1
ATOM 770 C C . ARG A 1 98 ? 14.538 11.666 -19.182 1.00 96.75 98 ARG A C 1
ATOM 772 O O . ARG A 1 98 ? 13.586 12.432 -19.136 1.00 96.75 98 ARG A O 1
ATOM 779 N N . GLU A 1 99 ? 14.423 10.349 -19.314 1.00 95.56 99 GLU A N 1
ATOM 780 C CA . GLU A 1 99 ? 13.140 9.652 -19.427 1.00 95.56 99 GLU A CA 1
ATOM 781 C C . GLU A 1 99 ? 12.397 9.692 -18.086 1.00 95.56 99 GLU A C 1
ATOM 783 O O . GLU A 1 99 ? 11.282 10.202 -18.020 1.00 95.56 99 GLU A O 1
ATOM 788 N N . LEU A 1 100 ? 13.073 9.335 -16.986 1.00 95.75 100 LEU A N 1
ATOM 789 C CA . LEU A 1 100 ? 12.515 9.494 -15.637 1.00 95.75 100 LEU A CA 1
ATOM 790 C C . LEU A 1 100 ? 12.189 10.960 -15.313 1.00 95.75 100 LEU A C 1
ATOM 792 O O . LEU A 1 100 ? 11.174 11.247 -14.683 1.00 95.75 100 LEU A O 1
ATOM 796 N N . TRP A 1 101 ? 13.024 11.905 -15.755 1.00 94.31 101 TRP A N 1
ATOM 797 C CA . TRP A 1 101 ? 12.737 13.332 -15.584 1.00 94.31 101 TRP A CA 1
ATOM 798 C C . TRP A 1 101 ? 11.454 13.768 -16.306 1.00 94.31 101 TRP A C 1
ATOM 800 O O . TRP A 1 101 ? 10.693 14.573 -15.768 1.00 94.31 101 TRP A O 1
ATOM 810 N N . ALA A 1 102 ? 11.199 13.242 -17.508 1.00 93.50 102 ALA A N 1
ATOM 811 C CA . ALA A 1 102 ? 9.985 13.539 -18.259 1.00 93.50 102 ALA A CA 1
ATOM 812 C C . ALA A 1 102 ? 8.738 13.017 -17.532 1.00 93.50 102 ALA A C 1
ATOM 814 O O . ALA A 1 102 ? 7.788 13.779 -17.378 1.00 93.50 102 ALA A O 1
ATOM 815 N N . ILE A 1 103 ? 8.785 11.787 -17.005 1.00 93.31 103 ILE A N 1
ATOM 816 C CA . ILE A 1 103 ? 7.703 11.207 -16.189 1.00 93.31 103 ILE A CA 1
ATOM 817 C C . ILE A 1 103 ? 7.436 12.089 -14.962 1.00 93.31 103 ILE A C 1
ATOM 819 O O . ILE A 1 103 ? 6.314 12.540 -14.745 1.00 93.31 103 ILE A O 1
ATOM 823 N N . ARG A 1 104 ? 8.486 12.445 -14.209 1.00 91.88 104 ARG A N 1
ATOM 824 C CA . ARG A 1 104 ? 8.360 13.334 -13.040 1.00 91.88 104 ARG A CA 1
ATOM 825 C C . ARG A 1 104 ? 7.752 14.690 -13.384 1.00 91.88 104 ARG A C 1
ATOM 827 O O . ARG A 1 104 ? 7.041 15.254 -12.571 1.00 91.88 104 ARG A O 1
ATOM 834 N N . SER A 1 105 ? 8.040 15.218 -14.572 1.00 90.31 105 SER A N 1
ATOM 835 C CA . SER A 1 105 ? 7.524 16.519 -15.015 1.00 90.31 105 SER A CA 1
ATOM 836 C C . SER A 1 105 ? 6.045 16.476 -15.420 1.00 90.31 105 SER A C 1
ATOM 838 O O . SER A 1 105 ? 5.404 17.523 -15.460 1.00 90.31 105 SER A O 1
ATOM 840 N N . GLN A 1 106 ? 5.518 15.296 -15.761 1.00 88.75 106 GLN A N 1
ATOM 841 C CA . GLN A 1 106 ? 4.093 15.085 -16.044 1.00 88.75 106 GLN A CA 1
ATOM 842 C C . GLN A 1 106 ? 3.276 14.922 -14.760 1.00 88.75 106 GLN A C 1
ATOM 844 O O . GLN A 1 106 ? 2.089 15.239 -14.739 1.00 88.75 106 GLN A O 1
ATOM 849 N N . MET A 1 107 ? 3.916 14.447 -13.694 1.00 84.44 107 MET A N 1
ATOM 850 C CA . MET A 1 107 ? 3.311 14.308 -12.380 1.00 84.44 107 MET A CA 1
ATOM 851 C C . MET A 1 107 ? 3.359 15.629 -11.609 1.00 84.44 107 MET A C 1
ATOM 853 O O . MET A 1 107 ? 4.389 16.297 -11.528 1.00 84.44 107 MET A O 1
ATOM 857 N N . SER A 1 108 ? 2.247 15.995 -10.983 1.00 68.81 108 SER A N 1
ATOM 858 C CA . SER A 1 108 ? 2.263 16.976 -9.903 1.00 68.81 108 SER A CA 1
ATOM 859 C C . SER A 1 108 ? 2.609 16.248 -8.608 1.00 68.81 108 SER A C 1
ATOM 861 O O . SER A 1 108 ? 1.853 15.366 -8.203 1.00 68.81 108 SER A O 1
ATOM 863 N N . GLY A 1 109 ? 3.712 16.623 -7.951 1.00 63.50 109 GLY A N 1
ATOM 864 C CA . GLY A 1 109 ? 3.944 16.239 -6.555 1.00 63.50 109 GLY A CA 1
ATOM 865 C C . GLY A 1 109 ? 2.785 16.688 -5.656 1.00 63.50 109 GLY A C 1
ATOM 866 O O . GLY A 1 109 ? 1.857 17.370 -6.110 1.00 63.50 109 GLY A O 1
ATOM 867 N N . ASN A 1 110 ? 2.824 16.319 -4.376 1.00 60.31 110 ASN A N 1
ATOM 868 C CA . ASN A 1 110 ? 1.716 16.606 -3.471 1.00 60.31 110 ASN A CA 1
ATOM 869 C C . ASN A 1 110 ? 1.478 18.131 -3.355 1.00 60.31 110 ASN A C 1
ATOM 871 O O . ASN A 1 110 ? 2.283 18.873 -2.794 1.00 60.31 110 ASN A O 1
ATOM 875 N N . THR A 1 111 ? 0.393 18.611 -3.969 1.00 58.59 111 THR A N 1
ATOM 876 C CA . THR A 1 111 ? -0.016 20.033 -4.009 1.00 58.59 111 THR A CA 1
ATOM 877 C C . THR A 1 111 ? -1.466 20.229 -3.560 1.00 58.59 111 THR A C 1
ATOM 879 O O . THR A 1 111 ? -1.967 21.355 -3.555 1.00 58.59 111 THR A O 1
ATOM 882 N N . GLY A 1 112 ? -2.139 19.133 -3.200 1.00 56.91 112 GLY A N 1
ATOM 883 C CA . GLY A 1 112 ? -3.530 19.097 -2.769 1.00 56.91 112 GLY A CA 1
ATOM 884 C C . GLY A 1 112 ? -3.693 19.157 -1.246 1.00 56.91 112 GLY A C 1
ATOM 885 O O . GLY A 1 112 ? -2.705 19.210 -0.512 1.00 56.91 112 GLY A O 1
ATOM 886 N N . PRO A 1 113 ? -4.944 19.190 -0.758 1.00 62.22 113 PRO A N 1
ATOM 887 C CA . PRO A 1 113 ? -5.230 19.005 0.661 1.00 62.22 113 PRO A CA 1
ATOM 888 C C . PRO A 1 113 ? -4.793 17.607 1.124 1.00 62.22 113 PRO A C 1
ATOM 890 O O . PRO A 1 113 ? -4.820 16.663 0.341 1.00 62.22 113 PRO A O 1
ATOM 893 N N . THR A 1 114 ? -4.425 17.482 2.401 1.00 76.06 114 THR A N 1
ATOM 894 C CA . THR A 1 114 ? -4.163 16.187 3.043 1.00 76.06 114 THR A CA 1
ATOM 895 C C . THR A 1 114 ? -5.406 15.306 2.973 1.00 76.06 114 THR A C 1
ATOM 897 O O . THR A 1 114 ? -6.458 15.665 3.509 1.00 76.06 114 THR A O 1
ATOM 900 N N . ASP A 1 115 ? -5.263 14.145 2.342 1.00 85.50 115 ASP A N 1
ATOM 901 C CA . ASP A 1 115 ? -6.285 13.112 2.330 1.00 85.50 115 ASP A CA 1
ATOM 902 C C . ASP A 1 115 ? -6.175 12.257 3.597 1.00 85.50 115 ASP A C 1
ATOM 904 O O . ASP A 1 115 ? -5.092 11.831 3.992 1.00 85.50 115 ASP A O 1
ATOM 908 N N . CYS A 1 116 ? -7.308 12.014 4.256 1.00 92.94 116 CYS A N 1
ATOM 909 C CA . CYS A 1 116 ? -7.390 11.150 5.429 1.00 92.94 116 CYS A CA 1
ATOM 910 C C . CYS A 1 116 ? -8.236 9.922 5.125 1.00 92.94 116 CYS A C 1
ATOM 912 O O . CYS A 1 116 ? -9.223 10.009 4.398 1.00 92.94 116 CYS A O 1
ATOM 914 N N . PHE A 1 117 ? -7.906 8.789 5.735 1.00 95.38 117 PHE A N 1
ATOM 915 C CA . PHE A 1 117 ? -8.589 7.526 5.488 1.00 95.38 117 PHE A CA 1
ATOM 916 C C . PHE A 1 117 ? -8.883 6.785 6.784 1.00 95.38 117 PHE A C 1
ATOM 918 O O . PHE A 1 117 ? -8.017 6.687 7.652 1.00 95.38 117 PHE A O 1
ATOM 925 N N . ASP A 1 118 ? -10.086 6.219 6.903 1.00 96.38 118 ASP A N 1
ATOM 926 C CA . ASP A 1 118 ? -10.377 5.175 7.891 1.00 96.38 118 ASP A CA 1
ATOM 927 C C . ASP A 1 118 ? -10.714 3.846 7.205 1.00 96.38 118 ASP A C 1
ATOM 929 O O . ASP A 1 118 ? -10.948 3.788 5.998 1.00 96.38 118 ASP A O 1
ATOM 933 N N . TYR A 1 119 ? -10.708 2.757 7.975 1.00 97.56 119 TYR A N 1
ATOM 934 C CA . TYR A 1 119 ? -10.849 1.410 7.427 1.00 97.56 119 TYR A CA 1
ATOM 935 C C . TYR A 1 119 ? -11.984 0.650 8.087 1.00 97.56 119 TYR A C 1
ATOM 937 O O . TYR A 1 119 ? -12.115 0.636 9.309 1.00 97.56 119 TYR A O 1
ATOM 945 N N . VAL A 1 120 ? -12.788 -0.040 7.283 1.00 97.69 120 VAL A N 1
ATOM 946 C CA . VAL A 1 120 ? -13.870 -0.913 7.750 1.00 97.69 120 VAL A CA 1
ATOM 947 C C . VAL A 1 120 ? -13.550 -2.352 7.383 1.00 97.69 120 VAL A C 1
ATOM 949 O O . VAL A 1 120 ? -13.397 -2.659 6.203 1.00 97.69 120 VAL A O 1
ATOM 952 N N . LEU A 1 121 ? -13.527 -3.259 8.364 1.00 97.62 121 LEU A N 1
ATOM 953 C CA . LEU A 1 121 ? -13.343 -4.684 8.081 1.00 97.62 121 LEU A CA 1
ATOM 954 C C . LEU A 1 121 ? -14.520 -5.225 7.259 1.00 97.62 121 LEU A C 1
ATOM 956 O O . LEU A 1 121 ? -15.677 -5.102 7.677 1.00 97.62 121 LEU A O 1
ATOM 960 N N . LYS A 1 122 ? -14.234 -5.872 6.127 1.00 97.81 122 LYS A N 1
ATOM 961 C CA . LYS A 1 122 ? -15.237 -6.529 5.278 1.00 97.81 122 LYS A CA 1
ATOM 962 C C . LYS A 1 122 ? -15.211 -8.044 5.425 1.00 97.81 122 LYS A C 1
ATOM 964 O O . LYS A 1 122 ? -16.261 -8.634 5.671 1.00 97.81 122 LYS A O 1
ATOM 969 N N . SER A 1 123 ? -14.035 -8.653 5.342 1.00 97.06 123 SER A N 1
ATOM 970 C CA . SER A 1 123 ? -13.873 -10.108 5.412 1.00 97.06 123 SER A CA 1
ATOM 971 C C . SER A 1 123 ? -12.450 -10.497 5.794 1.00 97.06 123 SER A C 1
ATOM 973 O O . SER A 1 123 ? -11.545 -9.667 5.806 1.00 97.06 123 SER A O 1
ATOM 975 N N . SER A 1 124 ? -12.274 -11.772 6.115 1.00 96.62 124 SER A N 1
ATOM 976 C CA . SER A 1 124 ? -10.983 -12.419 6.329 1.00 96.62 124 SER A CA 1
ATOM 977 C C . SER A 1 124 ? -11.060 -13.835 5.771 1.00 96.62 124 SER A C 1
ATOM 979 O O . SER A 1 124 ? -12.077 -14.503 5.983 1.00 96.62 124 SER A O 1
ATOM 981 N N . ASP A 1 125 ? -10.004 -14.286 5.111 1.00 97.00 125 ASP A N 1
ATOM 982 C CA . ASP A 1 125 ? -9.839 -15.654 4.631 1.00 97.00 125 ASP A CA 1
ATOM 983 C C . ASP A 1 125 ? -8.531 -16.210 5.197 1.00 97.00 125 ASP A C 1
ATOM 985 O O . ASP A 1 125 ? -7.440 -15.778 4.833 1.00 97.00 125 ASP A O 1
ATOM 989 N N . GLU A 1 126 ? -8.655 -17.147 6.135 1.00 95.69 126 GLU A N 1
ATOM 990 C CA . GLU A 1 126 ? -7.512 -17.764 6.808 1.00 95.69 126 GLU A CA 1
ATOM 991 C C . GLU A 1 126 ? -6.742 -18.707 5.878 1.00 95.69 126 GLU A C 1
ATOM 993 O O . GLU A 1 126 ? -5.527 -18.802 5.984 1.00 95.69 126 GLU A O 1
ATOM 998 N N . ALA A 1 127 ? -7.422 -19.377 4.942 1.00 96.19 127 ALA A N 1
ATOM 999 C CA . ALA A 1 127 ? -6.775 -20.323 4.037 1.00 96.19 127 ALA A CA 1
ATOM 1000 C C . ALA A 1 127 ? -5.956 -19.609 2.956 1.00 96.19 127 ALA A C 1
ATOM 1002 O O . ALA A 1 127 ? -4.930 -20.126 2.523 1.00 96.19 127 ALA A O 1
ATOM 1003 N N . ALA A 1 128 ? -6.421 -18.437 2.523 1.00 94.44 128 ALA A N 1
ATOM 1004 C CA . ALA A 1 128 ? -5.695 -17.577 1.595 1.00 94.44 128 ALA A CA 1
ATOM 1005 C C . ALA A 1 128 ? -4.726 -16.610 2.296 1.00 94.44 128 ALA A C 1
ATOM 1007 O O . ALA A 1 128 ? -4.027 -15.876 1.606 1.00 94.44 128 ALA A O 1
ATOM 1008 N N . GLU A 1 129 ? -4.715 -16.570 3.633 1.00 97.56 129 GLU A N 1
ATOM 1009 C CA . GLU A 1 129 ? -3.964 -15.593 4.430 1.00 97.56 129 GLU A CA 1
ATOM 1010 C C . GLU A 1 129 ? -4.220 -14.147 3.970 1.00 97.56 129 GLU A C 1
ATOM 1012 O O . GLU A 1 129 ? -3.297 -13.377 3.688 1.00 97.56 129 GLU A O 1
ATOM 1017 N N . THR A 1 130 ? -5.504 -13.775 3.874 1.00 98.00 130 THR A N 1
ATOM 1018 C CA . THR A 1 130 ? -5.919 -12.426 3.462 1.00 98.00 130 THR A CA 1
ATOM 1019 C C . THR A 1 130 ? -6.965 -11.790 4.373 1.00 98.00 130 THR A C 1
ATOM 1021 O O . THR A 1 130 ? -7.810 -12.450 4.985 1.00 98.00 130 THR A O 1
ATOM 1024 N N . ILE A 1 131 ? -6.941 -10.457 4.435 1.00 98.06 131 ILE A N 1
ATOM 1025 C CA . ILE A 1 131 ? -7.995 -9.631 5.039 1.00 98.06 131 ILE A CA 1
ATOM 1026 C C . ILE A 1 131 ? -8.485 -8.627 4.005 1.00 98.06 131 ILE A C 1
ATOM 1028 O O . ILE A 1 131 ? -7.685 -7.985 3.339 1.00 98.06 131 ILE A O 1
ATOM 1032 N N . THR A 1 132 ? -9.798 -8.433 3.911 1.00 98.31 132 THR A N 1
ATOM 1033 C CA . THR A 1 132 ? -10.384 -7.392 3.062 1.00 98.31 132 THR A CA 1
ATOM 1034 C C . THR A 1 132 ? -10.914 -6.247 3.914 1.00 98.31 132 THR A C 1
ATOM 1036 O O . THR A 1 132 ? -11.766 -6.445 4.792 1.00 98.31 132 THR A O 1
ATOM 1039 N N . LEU A 1 133 ? -10.458 -5.035 3.621 1.00 98.44 133 LEU A N 1
ATOM 1040 C CA . LEU A 1 133 ? -10.939 -3.784 4.194 1.00 98.44 133 LEU A CA 1
ATOM 1041 C C . LEU A 1 133 ? -11.649 -2.944 3.127 1.00 98.44 133 LEU A C 1
ATOM 1043 O O . LEU A 1 133 ? -11.430 -3.095 1.930 1.00 98.44 133 LEU A O 1
ATOM 1047 N N . LEU A 1 134 ? -12.499 -2.027 3.575 1.00 98.12 134 LEU A N 1
ATOM 1048 C CA . LEU A 1 134 ? -12.891 -0.855 2.798 1.00 98.12 134 LEU A CA 1
ATOM 1049 C C . LEU A 1 134 ? -12.148 0.339 3.379 1.00 98.12 134 LEU A C 1
ATOM 1051 O O . LEU A 1 134 ? -12.414 0.704 4.527 1.00 98.12 134 LEU A O 1
ATOM 1055 N N . GLN A 1 135 ? -11.232 0.908 2.605 1.00 97.69 135 GLN A N 1
ATOM 1056 C CA . GLN A 1 135 ? -10.645 2.210 2.882 1.00 97.69 135 GLN A CA 1
ATOM 1057 C C . GLN A 1 135 ? -11.663 3.272 2.482 1.00 97.69 135 GLN A C 1
ATOM 1059 O O . GLN A 1 135 ? -12.184 3.240 1.367 1.00 97.69 135 GLN A O 1
ATOM 1064 N N . ARG A 1 136 ? -11.960 4.197 3.391 1.00 96.06 136 ARG A N 1
ATOM 1065 C CA . ARG A 1 136 ? -12.889 5.291 3.129 1.00 96.06 136 ARG A CA 1
ATOM 1066 C C . ARG A 1 136 ? -12.167 6.610 3.188 1.00 96.06 136 ARG A C 1
ATOM 1068 O O . ARG A 1 136 ? -11.564 6.922 4.217 1.00 96.06 136 ARG A O 1
ATOM 1075 N N . LYS A 1 137 ? -12.267 7.394 2.119 1.00 92.62 137 LYS A N 1
ATOM 1076 C CA . LYS A 1 137 ? -11.671 8.726 2.080 1.00 92.62 137 LYS A CA 1
ATOM 1077 C C . LYS A 1 137 ? -12.507 9.695 2.903 1.00 92.62 137 LYS A C 1
ATOM 1079 O O . LYS A 1 137 ? -13.719 9.799 2.719 1.00 92.62 137 LYS A O 1
ATOM 1084 N N . TRP A 1 138 ? -11.852 10.402 3.810 1.00 88.88 138 TRP A N 1
ATOM 1085 C CA . TRP A 1 138 ? -12.414 11.413 4.686 1.00 88.88 138 TRP A CA 1
ATOM 1086 C C . TRP A 1 138 ? -11.864 12.785 4.314 1.00 88.88 138 TRP A C 1
ATOM 1088 O O . TRP A 1 138 ? -10.661 13.036 4.389 1.00 88.88 138 TRP A O 1
ATOM 1098 N N . THR A 1 139 ? -12.761 13.694 3.953 1.00 83.19 139 THR A N 1
ATOM 1099 C CA . THR A 1 139 ? -12.426 15.080 3.620 1.00 83.19 139 THR A CA 1
ATOM 1100 C C . THR A 1 139 ? -13.542 15.981 4.141 1.00 83.19 139 THR A C 1
ATOM 1102 O O . THR A 1 139 ? -14.717 15.622 4.074 1.00 83.19 139 THR A O 1
ATOM 1105 N N . ASP A 1 140 ? -13.187 17.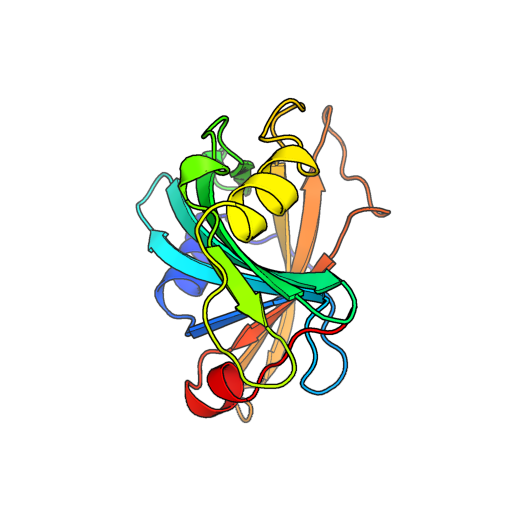131 4.718 1.00 76.50 140 ASP A N 1
ATOM 1106 C CA . ASP A 1 140 ? -14.140 18.150 5.189 1.00 76.50 140 ASP A CA 1
ATOM 1107 C C . ASP A 1 140 ? -15.250 17.632 6.128 1.00 76.50 140 ASP A C 1
ATOM 1109 O O . ASP A 1 140 ? -16.384 18.114 6.128 1.00 76.50 140 ASP A O 1
ATOM 1113 N N . GLY A 1 141 ? -14.929 16.648 6.973 1.00 78.81 141 GLY A N 1
ATOM 1114 C CA . GLY A 1 141 ? -15.859 16.135 7.980 1.00 78.81 141 GLY A CA 1
ATOM 1115 C C . GLY A 1 141 ? -16.871 15.103 7.468 1.00 78.81 141 GLY A C 1
ATOM 1116 O O . GLY A 1 141 ? -17.815 14.784 8.197 1.00 78.81 141 GLY A O 1
ATOM 1117 N N . ALA A 1 142 ? -16.686 14.565 6.258 1.00 83.69 142 ALA A N 1
ATOM 1118 C CA . ALA A 1 142 ? -17.508 13.492 5.705 1.00 83.69 142 ALA A CA 1
ATOM 1119 C C . ALA A 1 142 ? -16.675 12.443 4.949 1.00 83.69 142 ALA A C 1
ATOM 1121 O O . ALA A 1 142 ? -15.593 12.731 4.440 1.00 83.69 142 ALA A O 1
ATOM 1122 N N . THR A 1 143 ? -17.203 11.216 4.857 1.00 85.19 143 THR A N 1
ATOM 1123 C CA . THR A 1 143 ? -16.672 10.202 3.937 1.00 85.19 143 THR A CA 1
ATOM 1124 C C . THR A 1 143 ? -17.166 10.476 2.521 1.00 85.19 143 THR A C 1
ATOM 1126 O O . THR A 1 143 ? -18.357 10.739 2.334 1.00 85.19 143 THR A O 1
ATOM 1129 N N . ASN A 1 144 ? -16.288 10.355 1.531 1.00 87.06 144 ASN A N 1
ATOM 1130 C CA . ASN A 1 144 ? -16.651 10.410 0.121 1.00 87.06 144 ASN A CA 1
ATOM 1131 C C . ASN A 1 144 ? -16.672 9.000 -0.478 1.00 87.06 144 ASN A C 1
ATOM 1133 O O . ASN A 1 144 ? -15.651 8.522 -0.961 1.00 87.06 144 ASN A O 1
ATOM 1137 N N . GLU A 1 145 ? -17.850 8.372 -0.506 1.00 88.12 145 GLU A N 1
ATOM 1138 C CA . GLU A 1 145 ? -18.017 6.990 -0.987 1.00 88.12 145 GLU A CA 1
ATOM 1139 C C . GLU A 1 145 ? -17.536 6.784 -2.434 1.00 88.12 145 GLU A C 1
ATOM 1141 O O . GLU A 1 145 ? -17.134 5.685 -2.802 1.00 88.12 145 GLU A O 1
ATOM 1146 N N . ALA A 1 146 ? -17.538 7.834 -3.265 1.00 89.38 146 ALA A N 1
ATOM 1147 C CA . ALA A 1 146 ? -17.044 7.758 -4.641 1.00 89.38 146 ALA A CA 1
ATOM 1148 C C . ALA A 1 146 ? -15.513 7.614 -4.735 1.00 89.38 146 ALA A C 1
ATOM 1150 O O . ALA A 1 146 ? -14.992 7.365 -5.819 1.00 89.38 146 ALA A O 1
ATOM 1151 N N . GLN A 1 147 ? -14.804 7.812 -3.624 1.00 89.25 147 GLN A N 1
ATOM 1152 C CA . GLN A 1 147 ? -13.354 7.670 -3.502 1.00 89.25 147 GLN A CA 1
ATOM 1153 C C . GLN A 1 147 ? -12.965 6.551 -2.528 1.00 89.25 147 GLN A C 1
ATOM 1155 O O . GLN A 1 147 ? -11.796 6.439 -2.167 1.00 89.25 147 GLN A O 1
ATOM 1160 N N . ASP A 1 148 ? -13.925 5.733 -2.092 1.00 94.81 148 ASP A N 1
ATOM 1161 C CA . ASP A 1 148 ? -13.625 4.556 -1.289 1.00 94.81 148 ASP A CA 1
ATOM 1162 C C . ASP A 1 148 ? -12.936 3.490 -2.152 1.00 94.81 148 ASP A C 1
ATOM 1164 O O . ASP A 1 148 ? -13.248 3.314 -3.333 1.00 94.81 148 ASP A O 1
ATOM 1168 N N . ALA A 1 149 ? -12.032 2.730 -1.538 1.00 97.00 149 ALA A N 1
ATOM 1169 C CA . ALA A 1 149 ? -11.314 1.645 -2.191 1.00 97.00 149 ALA A CA 1
ATOM 1170 C C . ALA A 1 149 ? -11.476 0.343 -1.406 1.00 97.00 149 ALA A C 1
ATOM 1172 O O . ALA A 1 149 ? -11.403 0.316 -0.172 1.00 97.00 149 ALA A O 1
ATOM 1173 N N . THR A 1 150 ? -11.684 -0.762 -2.120 1.00 98.12 150 THR A N 1
ATOM 1174 C CA . THR A 1 150 ? -11.577 -2.088 -1.500 1.00 98.12 150 THR A CA 1
ATOM 1175 C C . THR A 1 150 ? -10.107 -2.459 -1.429 1.00 98.12 150 THR A C 1
ATOM 1177 O O . THR A 1 150 ? -9.3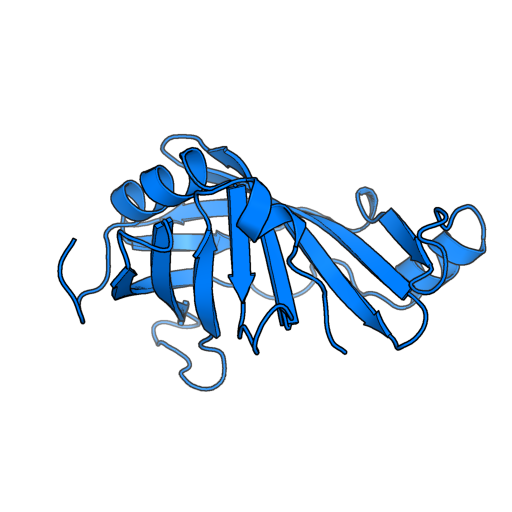92 -2.309 -2.414 1.00 98.12 150 THR A O 1
ATOM 1180 N N . VAL A 1 151 ? -9.657 -2.947 -0.279 1.00 98.44 151 VAL A N 1
ATOM 1181 C CA . VAL A 1 151 ? -8.257 -3.295 -0.046 1.00 98.44 151 VAL A CA 1
ATOM 1182 C C . VAL A 1 151 ? -8.168 -4.744 0.379 1.00 98.44 151 VAL A C 1
ATOM 1184 O O . VAL A 1 151 ? -8.766 -5.118 1.387 1.00 98.44 151 VAL A O 1
ATOM 1187 N N . THR A 1 152 ? -7.408 -5.546 -0.354 1.00 98.62 152 THR A N 1
ATOM 1188 C CA . THR A 1 152 ? -7.021 -6.890 0.072 1.00 98.62 152 THR A CA 1
ATOM 1189 C C . THR A 1 152 ? -5.610 -6.835 0.628 1.00 98.62 152 THR A C 1
ATOM 1191 O O . THR A 1 152 ? -4.674 -6.406 -0.041 1.00 98.62 152 THR A O 1
ATOM 1194 N N . ILE A 1 153 ? -5.458 -7.267 1.869 1.00 98.50 153 ILE A N 1
ATOM 1195 C CA . ILE A 1 153 ? -4.185 -7.356 2.566 1.00 98.50 153 ILE A CA 1
ATOM 1196 C C . ILE A 1 153 ? -3.690 -8.783 2.420 1.00 98.50 153 ILE A C 1
ATOM 1198 O O . ILE A 1 153 ? -4.394 -9.710 2.822 1.00 98.50 153 ILE A O 1
ATOM 1202 N N . HIS A 1 154 ? -2.497 -8.934 1.862 1.00 98.50 154 HIS A N 1
ATOM 1203 C CA . HIS A 1 154 ? -1.813 -10.207 1.696 1.00 98.50 154 HIS A CA 1
ATOM 1204 C C . HIS A 1 154 ? -0.751 -10.370 2.780 1.00 98.50 154 HIS A C 1
ATOM 1206 O O . HIS A 1 154 ? 0.119 -9.508 2.931 1.00 98.50 154 HIS A O 1
ATOM 1212 N N . PHE A 1 155 ? -0.833 -11.475 3.521 1.00 98.25 155 PHE A N 1
ATOM 1213 C CA . PHE A 1 155 ? 0.157 -11.856 4.532 1.00 98.25 155 PHE A CA 1
ATOM 1214 C C . PHE A 1 155 ? 1.116 -12.937 4.021 1.00 98.25 155 PHE A C 1
ATOM 1216 O O . PHE A 1 155 ? 2.268 -12.962 4.436 1.00 98.25 155 PHE A O 1
ATOM 1223 N N . ASP A 1 156 ? 0.683 -13.783 3.079 1.00 97.69 156 ASP A N 1
ATOM 1224 C CA . ASP A 1 156 ? 1.564 -14.766 2.447 1.00 97.69 156 ASP A CA 1
ATOM 1225 C C . ASP A 1 156 ? 2.472 -14.101 1.384 1.00 97.69 156 ASP A C 1
ATOM 1227 O O . ASP A 1 156 ? 1.953 -13.526 0.412 1.00 97.69 156 ASP A O 1
ATOM 1231 N N . PRO A 1 157 ? 3.812 -14.228 1.490 1.00 96.94 157 PRO A N 1
ATOM 1232 C CA . PRO A 1 157 ? 4.750 -13.601 0.559 1.00 96.94 157 PRO A CA 1
ATOM 1233 C C . PRO A 1 157 ? 4.610 -14.079 -0.887 1.00 96.94 157 PRO A C 1
ATOM 1235 O O . PRO A 1 157 ? 4.845 -13.308 -1.818 1.00 96.94 157 PRO A O 1
ATOM 1238 N N . ALA A 1 158 ? 4.244 -15.347 -1.107 1.00 96.50 158 ALA A N 1
ATOM 1239 C CA . ALA A 1 158 ? 4.123 -15.886 -2.458 1.00 96.50 158 ALA A CA 1
ATOM 1240 C C . ALA A 1 158 ? 2.911 -15.284 -3.182 1.00 96.50 158 ALA A C 1
ATOM 1242 O O . ALA A 1 158 ? 3.030 -14.872 -4.337 1.00 96.50 158 ALA A O 1
ATOM 1243 N N . SER A 1 159 ? 1.777 -15.167 -2.490 1.00 94.69 159 SER A N 1
ATOM 1244 C CA . SER A 1 159 ? 0.580 -14.501 -3.000 1.00 94.69 159 SER A CA 1
ATOM 1245 C C . SER A 1 159 ? 0.839 -13.019 -3.282 1.00 94.69 159 SER A C 1
ATOM 1247 O O . SER A 1 159 ? 0.477 -12.530 -4.349 1.00 94.69 159 SER A O 1
ATOM 1249 N N . ALA A 1 160 ? 1.543 -12.321 -2.384 1.00 96.69 160 ALA A N 1
ATOM 1250 C CA . ALA A 1 160 ? 1.877 -10.908 -2.541 1.00 96.69 160 ALA A CA 1
ATOM 1251 C C . ALA A 1 160 ? 2.821 -10.650 -3.732 1.00 96.69 160 ALA A C 1
ATOM 1253 O O . ALA A 1 160 ? 2.662 -9.660 -4.455 1.00 96.69 160 ALA A O 1
ATOM 1254 N N . ALA A 1 161 ? 3.781 -11.553 -3.960 1.00 95.38 161 ALA A N 1
ATOM 1255 C CA . ALA A 1 161 ? 4.724 -11.489 -5.075 1.00 95.38 161 ALA A CA 1
ATOM 1256 C C . ALA A 1 161 ? 4.086 -11.809 -6.437 1.00 95.38 161 ALA A C 1
ATOM 1258 O O . ALA A 1 161 ? 4.596 -11.361 -7.463 1.00 95.38 161 ALA A O 1
ATOM 1259 N N . ALA A 1 162 ? 2.983 -12.564 -6.461 1.00 95.56 162 ALA A N 1
ATOM 1260 C CA . ALA A 1 162 ? 2.234 -12.852 -7.684 1.00 95.56 162 ALA A CA 1
ATOM 1261 C C . ALA A 1 162 ? 1.398 -11.655 -8.174 1.00 95.56 162 ALA A C 1
ATOM 1263 O O . ALA A 1 162 ? 1.006 -11.616 -9.339 1.00 95.56 162 ALA A O 1
ATOM 1264 N N . LEU A 1 163 ? 1.140 -10.667 -7.309 1.00 96.56 163 LEU A N 1
ATOM 1265 C CA . LEU A 1 163 ? 0.326 -9.506 -7.654 1.00 96.56 163 LEU A CA 1
ATOM 1266 C C . LEU A 1 163 ? 1.002 -8.607 -8.699 1.00 96.56 163 LEU A C 1
ATOM 1268 O O . LEU A 1 163 ? 2.150 -8.176 -8.548 1.00 96.56 163 LEU A O 1
ATOM 1272 N N . THR A 1 164 ? 0.227 -8.233 -9.711 1.00 94.44 164 THR A N 1
ATOM 1273 C CA . THR A 1 164 ? 0.609 -7.327 -10.802 1.00 94.44 164 THR A CA 1
ATOM 1274 C C . THR A 1 164 ? -0.223 -6.042 -10.765 1.00 94.44 164 THR A C 1
ATOM 1276 O O . THR A 1 164 ? -1.173 -5.939 -9.994 1.00 94.44 164 THR A O 1
ATOM 1279 N N . TRP A 1 165 ? 0.120 -5.043 -11.583 1.00 95.31 165 TRP A N 1
ATOM 1280 C CA . TRP A 1 165 ? -0.691 -3.827 -11.728 1.00 95.31 165 TRP A CA 1
ATOM 1281 C C . TRP A 1 165 ? -1.410 -3.789 -13.069 1.00 95.31 165 TRP A C 1
ATOM 1283 O O . TRP A 1 165 ? -0.778 -4.017 -14.111 1.00 95.31 165 TRP A O 1
ATOM 1293 N N . TYR A 1 166 ? -2.688 -3.422 -13.051 1.00 93.19 166 TYR A N 1
ATOM 1294 C CA . TYR A 1 166 ? -3.438 -3.078 -14.258 1.00 93.19 166 TYR A CA 1
ATOM 1295 C C . TYR A 1 166 ? -3.478 -1.557 -14.464 1.00 93.19 166 TYR A C 1
ATOM 1297 O O . TYR A 1 166 ? -3.252 -0.803 -13.517 1.00 93.19 166 TYR A O 1
ATOM 1305 N N . PHE A 1 167 ? -3.714 -1.137 -15.709 1.00 79.62 167 PHE A N 1
ATOM 1306 C CA . PHE A 1 167 ? -3.953 0.255 -16.096 1.00 79.62 167 PHE A CA 1
ATOM 1307 C C . PHE A 1 167 ? -5.448 0.467 -16.350 1.00 79.62 167 PHE A C 1
ATOM 1309 O O . PHE A 1 167 ? -6.062 -0.445 -16.956 1.00 79.62 167 PHE A O 1
#

Radius of gyration: 16.0 Å; chains: 1; bounding box: 37×40×38 Å